Protein 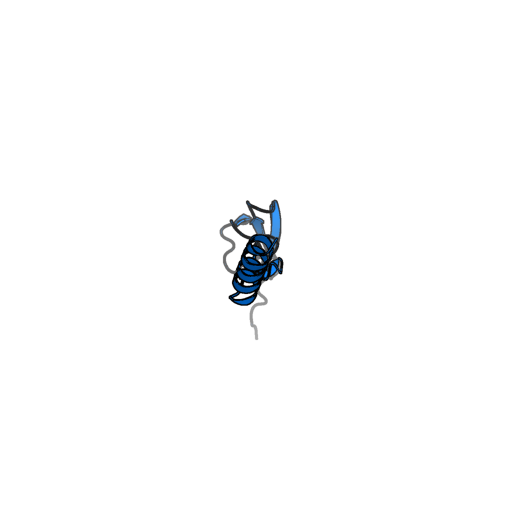AF-I7C7H4-F1 (afdb_monomer)

Solvent-accessible surface area (backbone atoms only — not comparable to full-atom values): 4880 Å² total; per-residue (Å²): 138,78,86,77,82,72,72,72,80,80,26,66,25,38,36,38,18,74,73,75,71,47,74,45,82,41,83,40,95,68,64,90,51,62,66,45,82,37,74,74,40,74,88,59,35,57,81,68,65,65,62,65,76,75,64,73,67,71,38,74,66,52,58,46,53,54,52,52,55,60,53,55,67,74,76,113

Secondary structure (DSSP, 8-state):
-------GGGGEEEEEETTT--EEEEE-S--S-SEEEES--TTT-TTTTT---------HHHHHHHHHHHHHTT--

Organism: Mycoplasma haematolamae (strain Purdue) (NCBI:txid1212765)

Mean predicted aligned error: 14.62 Å

InterPro domains:
  IPR002150 Large ribosomal subunit protein bL31 type A/B [PF01197] (12-69)
  IPR002150 Large ribosomal subunit protein bL31 type A/B [TIGR00105] (13-70)
  IPR034704 Large ribosomal subunit protein bL28/bL31-like superfamily [SSF143800] (14-69)
  IPR042105 Large ribosomal subunit protein bL31 superfamily [G3DSA:4.10.830.30] (5-72)

Nearest PDB structures (foldseek):
  8p7y-assembly1_x  TM=5.760E-01  e=3.510E-05  Mycoplasmoides pneumoniae M129
  7nhm-assembly1_4  TM=6.584E-01  e=1.245E-02  Staphylococcus aureus subsp. aureus NCTC 8325
  7jil-assembly1_a  TM=6.775E-01  e=1.910E-01  Flavobacterium johnsoniae
  7c86-assembly1_A  TM=6.141E-01  e=1.817E+00  Chlamydomonas reinhardtii

Foldseek 3Di:
DDDDPPDQVQQWAWEAEPPPRDIDTDRDPDNVHNYHYHPDDCVRDCVNVPPPPPPPPCDVVVVVVVVVVVVVVVVD

Radius of gyration: 26.4 Å; Cα contacts (8 Å, |Δi|>4): 74; chains: 1; bounding box: 30×23×92 Å

pLDDT: mean 75.02, std 12.31, range [45.0, 90.75]

Structure (mmCIF, N/CA/C/O backbone):
data_AF-I7C7H4-F1
#
_entry.id   AF-I7C7H4-F1
#
loop_
_atom_site.group_PDB
_atom_site.id
_atom_site.type_symbol
_atom_site.label_atom_id
_atom_site.label_alt_id
_atom_site.label_comp_id
_atom_site.label_asym_id
_atom_site.label_entity_id
_atom_site.label_seq_id
_atom_site.pdbx_PDB_ins_code
_atom_site.Cartn_x
_atom_site.Cartn_y
_atom_site.Cartn_z
_atom_site.occupancy
_atom_site.B_iso_or_equiv
_atom_site.auth_seq_id
_atom_site.auth_comp_id
_atom_site.auth_asym_id
_atom_site.auth_atom_id
_atom_site.pdbx_PDB_model_num
ATOM 1 N N . MET A 1 1 ? 7.929 -15.885 39.857 1.00 46.81 1 MET A N 1
ATOM 2 C CA . MET A 1 1 ? 6.527 -15.545 39.515 1.00 46.81 1 MET A CA 1
ATOM 3 C C . MET A 1 1 ? 6.414 -14.033 39.576 1.00 46.81 1 MET A C 1
ATOM 5 O O . MET A 1 1 ? 6.834 -13.497 40.580 1.00 46.81 1 MET A O 1
ATOM 9 N N . SER A 1 2 ? 5.976 -13.273 38.580 1.00 45.00 2 SER A N 1
ATOM 10 C CA . SER A 1 2 ? 4.922 -13.511 37.591 1.00 45.00 2 S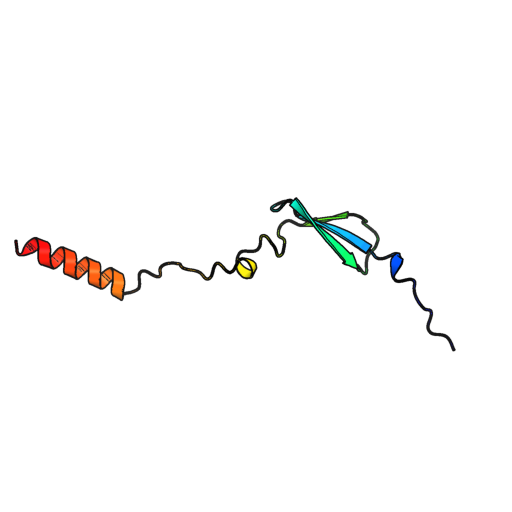ER A CA 1
ATOM 11 C C . SER A 1 2 ? 5.078 -12.451 36.488 1.00 45.00 2 SER A C 1
ATOM 13 O O . SER A 1 2 ? 4.877 -11.263 36.727 1.00 45.00 2 SER A O 1
ATOM 15 N N . THR A 1 3 ? 5.460 -12.849 35.272 1.00 55.06 3 THR A N 1
ATOM 16 C CA . THR A 1 3 ? 5.452 -11.936 34.123 1.00 55.06 3 THR A CA 1
ATOM 17 C C . THR A 1 3 ? 4.006 -11.744 33.682 1.00 55.06 3 THR A C 1
ATOM 19 O O . THR A 1 3 ? 3.332 -12.663 33.221 1.00 55.06 3 THR A O 1
ATOM 22 N N . SER A 1 4 ? 3.508 -10.538 33.939 1.00 56.22 4 SER A N 1
ATOM 23 C CA . SER A 1 4 ? 2.140 -10.110 33.680 1.00 56.22 4 SER A CA 1
ATOM 24 C C . SER A 1 4 ? 1.758 -10.392 32.224 1.00 56.22 4 SER A C 1
ATOM 26 O O . SER A 1 4 ? 2.346 -9.826 31.299 1.00 56.22 4 SER A O 1
ATOM 28 N N . ARG A 1 5 ? 0.795 -11.300 32.022 1.00 59.91 5 ARG A N 1
ATOM 29 C CA . ARG A 1 5 ? 0.156 -11.575 30.728 1.00 59.91 5 ARG A CA 1
ATOM 30 C C . ARG A 1 5 ? -0.628 -10.325 30.327 1.00 59.91 5 ARG A C 1
ATOM 32 O O . ARG A 1 5 ? -1.816 -10.218 30.615 1.00 59.91 5 ARG A O 1
ATOM 39 N N . LYS A 1 6 ? 0.053 -9.339 29.741 1.00 60.78 6 LYS A N 1
ATOM 40 C CA . LYS A 1 6 ? -0.599 -8.128 29.234 1.00 60.78 6 LYS A CA 1
ATOM 41 C C . LYS A 1 6 ? -1.565 -8.543 28.125 1.00 60.78 6 LYS A C 1
ATOM 43 O O . LYS A 1 6 ? -1.188 -9.253 27.196 1.00 60.78 6 LYS A O 1
ATOM 48 N N . ASN A 1 7 ? -2.818 -8.150 28.305 1.00 58.38 7 ASN A N 1
ATOM 49 C CA . ASN A 1 7 ? -3.964 -8.524 27.493 1.00 58.38 7 ASN A CA 1
ATOM 50 C C . ASN A 1 7 ? -3.725 -8.100 26.030 1.00 58.38 7 ASN A C 1
ATOM 52 O O . ASN A 1 7 ? -3.620 -6.913 25.737 1.00 58.38 7 ASN A O 1
ATOM 56 N N . LEU A 1 8 ? -3.573 -9.067 25.120 1.00 62.59 8 LEU A N 1
ATOM 57 C CA . LEU A 1 8 ? -3.254 -8.814 23.706 1.00 62.59 8 LEU A CA 1
ATOM 58 C C . LEU A 1 8 ? -4.451 -8.232 22.930 1.00 62.59 8 LEU A C 1
ATOM 60 O O . LEU A 1 8 ? -4.271 -7.631 21.876 1.00 62.59 8 LEU A O 1
ATOM 64 N N . SER A 1 9 ? -5.664 -8.390 23.470 1.00 60.31 9 SER A N 1
ATOM 65 C CA . SER A 1 9 ? -6.918 -8.012 22.810 1.00 60.31 9 SER A CA 1
ATOM 66 C C . SER A 1 9 ? -7.114 -6.498 22.657 1.00 60.31 9 SER A C 1
ATOM 68 O O . SER A 1 9 ? -7.802 -6.060 21.742 1.00 60.31 9 SER A O 1
ATOM 70 N N . GLU A 1 10 ? -6.472 -5.686 23.497 1.00 63.47 10 GLU A N 1
ATOM 71 C CA . GLU A 1 10 ? -6.728 -4.241 23.577 1.00 63.47 10 GLU A CA 1
ATOM 72 C C . GLU A 1 10 ? -5.891 -3.406 22.590 1.00 63.47 10 GLU A C 1
ATOM 74 O O . GLU A 1 10 ? -6.023 -2.188 22.525 1.00 63.47 10 GLU A O 1
ATOM 79 N N . LYS A 1 11 ? -5.022 -4.052 21.802 1.00 72.81 11 LYS A N 1
ATOM 80 C CA . LYS A 1 11 ? -4.056 -3.383 20.911 1.00 72.81 11 LYS A CA 1
ATOM 81 C C . LYS A 1 11 ? -4.407 -3.425 19.425 1.00 72.81 11 LYS A C 1
ATOM 83 O O . LYS A 1 11 ? -3.561 -3.094 18.597 1.00 72.81 11 LYS A O 1
ATOM 88 N N . ILE A 1 12 ? -5.622 -3.839 19.077 1.00 81.94 12 ILE A N 1
ATOM 89 C CA . ILE A 1 12 ? -6.063 -3.905 17.681 1.00 81.94 12 ILE A CA 1
ATOM 90 C C . ILE A 1 12 ? -6.425 -2.494 17.204 1.00 81.94 12 ILE A C 1
ATOM 92 O O . ILE A 1 12 ? -7.321 -1.852 17.755 1.00 81.94 12 ILE A O 1
ATOM 96 N N . VAL A 1 13 ? -5.714 -2.027 16.179 1.00 87.56 13 VAL A N 1
ATOM 97 C CA . VAL A 1 13 ? -5.907 -0.730 15.523 1.00 87.56 13 VAL A CA 1
ATOM 98 C C . VAL A 1 13 ? -6.193 -0.970 14.046 1.00 87.56 13 VAL A C 1
ATOM 100 O O . VAL A 1 13 ? -5.501 -1.757 13.398 1.00 87.56 13 VAL A O 1
ATOM 103 N N . THR A 1 14 ? -7.197 -0.274 13.517 1.00 89.62 14 THR A N 1
ATOM 104 C CA . THR A 1 14 ? -7.583 -0.367 12.108 1.00 89.62 14 THR A CA 1
ATOM 105 C C . THR A 1 14 ? -6.846 0.692 11.294 1.00 89.62 14 THR A C 1
ATOM 107 O O . THR A 1 14 ? -6.952 1.889 11.552 1.00 89.62 14 THR A O 1
ATOM 110 N N . PHE A 1 15 ? -6.123 0.266 10.271 1.00 88.56 15 PHE A N 1
ATOM 111 C CA . PHE A 1 15 ? -5.449 1.125 9.310 1.00 88.56 15 PHE A CA 1
ATOM 112 C C . PHE A 1 15 ? -6.279 1.195 8.037 1.00 88.56 15 PHE A C 1
ATOM 114 O O . PHE A 1 15 ? -6.532 0.165 7.419 1.00 88.56 15 PHE A O 1
ATOM 121 N N . VAL A 1 16 ? -6.695 2.390 7.633 1.00 90.62 16 VAL A N 1
ATOM 122 C CA . VAL A 1 16 ? -7.492 2.608 6.420 1.00 90.62 16 VAL A CA 1
ATOM 123 C C . VAL A 1 16 ? -6.630 3.325 5.402 1.00 90.62 16 VAL A C 1
ATOM 125 O O . VAL A 1 16 ? -6.039 4.356 5.710 1.00 90.62 16 VAL A O 1
ATOM 128 N N . CYS A 1 17 ? -6.532 2.781 4.192 1.00 90.75 17 CYS A N 1
ATOM 129 C CA . CYS A 1 17 ? -5.791 3.434 3.128 1.00 90.75 17 CYS A CA 1
ATOM 130 C C . CYS A 1 17 ? -6.688 4.325 2.270 1.00 90.75 17 CYS A C 1
ATOM 132 O O . CYS A 1 17 ? -7.712 3.871 1.765 1.00 90.75 17 CYS A O 1
ATOM 134 N N . ASN A 1 18 ? -6.261 5.564 2.044 1.00 87.88 18 ASN A N 1
ATOM 135 C CA . ASN A 1 18 ? -7.009 6.550 1.271 1.00 87.88 18 ASN A CA 1
ATOM 136 C C . ASN A 1 18 ? -7.007 6.256 -0.245 1.00 87.88 18 ASN A C 1
ATOM 138 O O . ASN A 1 18 ? -7.961 6.581 -0.941 1.00 87.88 18 ASN A O 1
ATOM 142 N N . SER A 1 19 ? -5.959 5.594 -0.753 1.00 85.31 19 SER A N 1
ATOM 143 C CA . SER A 1 19 ? -5.770 5.334 -2.191 1.00 85.31 19 SER A CA 1
ATOM 144 C C . SER A 1 19 ? -6.476 4.068 -2.702 1.00 85.31 19 SER A C 1
ATOM 146 O O . SER A 1 19 ? -7.019 4.065 -3.802 1.00 85.31 19 SER A O 1
ATOM 148 N N . CYS A 1 20 ? -6.473 2.982 -1.915 1.00 85.94 20 CYS A N 1
ATOM 149 C CA . CYS A 1 20 ? -7.089 1.684 -2.264 1.00 85.94 20 CYS A CA 1
ATOM 150 C C . CYS A 1 20 ? -8.386 1.405 -1.494 1.00 85.94 20 CYS A C 1
ATOM 152 O O . CYS A 1 20 ? -9.005 0.368 -1.730 1.00 85.94 20 CYS A O 1
ATOM 154 N N . SER A 1 21 ? -8.783 2.260 -0.541 1.00 85.25 21 SER A N 1
ATOM 155 C CA . SER A 1 21 ? -9.887 2.018 0.412 1.00 85.25 21 SER A CA 1
ATOM 156 C C . SER A 1 21 ? -9.776 0.714 1.223 1.00 85.25 21 SER A C 1
ATOM 158 O O . SER A 1 21 ? -10.743 0.270 1.836 1.00 85.25 21 SER A O 1
ATOM 160 N N . SER A 1 22 ? -8.597 0.084 1.255 1.00 86.69 22 SER A N 1
ATOM 161 C CA . SER A 1 22 ? -8.371 -1.156 2.000 1.00 86.69 22 SER A CA 1
ATOM 162 C C . SER A 1 22 ? -8.221 -0.877 3.495 1.00 86.69 22 SER A C 1
ATOM 164 O O . SER A 1 22 ? -7.506 0.059 3.870 1.00 86.69 22 SER A O 1
ATOM 166 N N . SER A 1 23 ? -8.799 -1.734 4.334 1.00 88.81 23 SER A N 1
ATOM 167 C CA . SER A 1 23 ? -8.632 -1.719 5.786 1.00 88.81 23 SER A CA 1
ATOM 168 C C . SER A 1 23 ? -7.761 -2.882 6.277 1.00 88.81 23 SER A C 1
ATOM 170 O O . SER A 1 23 ? -7.862 -4.001 5.774 1.00 88.81 23 SER A O 1
ATOM 172 N N . TYR A 1 24 ? -6.906 -2.620 7.266 1.00 88.38 24 TYR A N 1
ATOM 173 C CA . TYR A 1 24 ? -6.041 -3.616 7.901 1.00 88.38 24 TYR A CA 1
ATOM 174 C C . TYR A 1 24 ? -6.123 -3.510 9.419 1.00 88.38 24 TYR A C 1
ATOM 176 O O . TYR A 1 24 ? -5.841 -2.452 9.973 1.00 88.38 24 TYR A O 1
ATOM 184 N N . ASP A 1 25 ? -6.432 -4.610 10.098 1.00 88.19 25 ASP A N 1
ATOM 185 C CA . ASP A 1 25 ? -6.435 -4.660 11.558 1.00 88.19 25 ASP A CA 1
ATOM 186 C C . ASP A 1 25 ? -5.098 -5.209 12.054 1.00 88.19 25 ASP A C 1
ATOM 188 O O . ASP A 1 25 ? -4.763 -6.374 11.827 1.00 88.19 25 ASP A O 1
ATOM 192 N N . LEU A 1 26 ? -4.306 -4.355 12.705 1.00 85.81 26 LEU A N 1
ATOM 193 C CA . LEU A 1 26 ? -2.959 -4.691 13.163 1.00 85.81 26 LEU A CA 1
ATOM 194 C C . LEU A 1 26 ? -2.788 -4.397 14.652 1.00 85.81 26 LEU A C 1
ATOM 196 O O . LEU A 1 26 ? -3.399 -3.492 15.220 1.00 85.81 26 LEU A O 1
ATOM 200 N N . LEU A 1 27 ? -1.898 -5.163 15.280 1.00 84.69 27 LEU A N 1
ATOM 201 C CA . LEU A 1 27 ? -1.494 -4.965 16.668 1.00 84.69 27 LEU A CA 1
ATOM 202 C C . LEU A 1 27 ? -0.512 -3.794 16.745 1.00 84.69 27 LEU A C 1
ATOM 204 O O . LEU A 1 27 ? 0.619 -3.905 16.273 1.00 84.69 27 LEU A O 1
ATOM 208 N N . SER A 1 28 ? -0.927 -2.689 17.362 1.00 77.56 28 SER A N 1
ATOM 209 C CA . SER A 1 28 ? -0.091 -1.492 17.512 1.00 77.56 28 SER A CA 1
ATOM 210 C C . SER A 1 28 ? 0.306 -1.257 18.967 1.00 77.56 28 SER A C 1
ATOM 212 O O . SER A 1 28 ? -0.445 -1.527 19.904 1.00 77.56 28 SER A O 1
ATOM 214 N N . GLY A 1 29 ? 1.539 -0.784 19.172 1.00 73.75 29 GLY A N 1
ATOM 215 C CA . GLY A 1 29 ? 2.052 -0.441 20.500 1.00 73.75 29 GLY A CA 1
ATOM 216 C C . GLY A 1 29 ? 1.354 0.774 21.111 1.00 73.75 29 GLY A C 1
ATOM 217 O O . GLY A 1 29 ? 1.201 0.815 22.332 1.00 73.75 29 GLY A O 1
ATOM 218 N N . ASP A 1 30 ? 0.914 1.688 20.248 1.00 65.00 30 ASP A N 1
ATOM 219 C CA . ASP A 1 30 ? 0.212 2.922 20.574 1.00 65.00 30 ASP A CA 1
ATOM 220 C C . ASP A 1 30 ? -1.286 2.748 20.288 1.00 65.00 30 ASP A C 1
ATOM 222 O O . ASP A 1 30 ? -1.690 2.508 19.151 1.00 65.00 30 ASP A O 1
ATOM 226 N N . THR A 1 31 ? -2.109 2.820 21.334 1.00 67.12 31 THR A N 1
ATOM 227 C CA . THR A 1 31 ? -3.577 2.668 21.261 1.00 67.12 31 THR A CA 1
ATOM 228 C C . THR A 1 31 ? -4.284 4.030 21.268 1.00 67.12 31 THR A C 1
ATOM 230 O O . THR A 1 31 ? -5.509 4.093 21.312 1.00 67.12 31 THR A O 1
ATOM 233 N N . SER A 1 32 ? -3.533 5.138 21.211 1.00 67.94 32 SER A N 1
ATOM 234 C CA . SER A 1 32 ? -4.089 6.499 21.277 1.00 67.94 32 SER A CA 1
ATOM 235 C C . SER A 1 32 ? -5.125 6.777 20.180 1.00 67.94 32 SER A C 1
ATOM 237 O O . SER A 1 32 ? -6.047 7.564 20.377 1.00 67.94 32 SER A O 1
ATOM 239 N N . SER A 1 33 ? -5.011 6.099 19.035 1.00 70.50 33 SER A N 1
ATOM 240 C CA . SER A 1 33 ? -5.937 6.201 17.909 1.00 70.50 33 SER A CA 1
ATOM 241 C C . SER A 1 33 ? -6.407 4.821 17.467 1.00 70.50 33 SER A C 1
ATOM 243 O O . SER A 1 33 ? -5.599 3.974 17.094 1.00 70.50 33 SER A O 1
ATOM 245 N N . LYS A 1 34 ? -7.726 4.612 17.458 1.00 80.69 34 LYS A N 1
ATOM 246 C CA . LYS A 1 34 ? -8.346 3.348 17.035 1.00 80.69 34 LYS A CA 1
ATOM 247 C C . LYS A 1 34 ? -8.359 3.164 15.514 1.00 80.69 34 LYS A C 1
ATOM 249 O O . LYS A 1 34 ? -8.430 2.037 15.030 1.00 80.69 34 LYS A O 1
ATOM 254 N N . THR A 1 35 ? -8.260 4.271 14.778 1.00 84.81 35 THR A N 1
ATOM 255 C CA . THR A 1 35 ? -8.225 4.291 13.317 1.00 84.81 35 THR A CA 1
ATOM 256 C C . THR A 1 35 ? -7.095 5.193 12.843 1.00 84.81 35 THR A C 1
ATOM 258 O O . THR A 1 35 ? -7.039 6.361 13.226 1.00 84.81 35 THR A O 1
ATOM 261 N N . VAL A 1 36 ? -6.208 4.654 12.011 1.00 87.69 36 VAL A N 1
ATOM 262 C CA . VAL A 1 36 ? -5.070 5.376 11.428 1.00 87.69 36 VAL A CA 1
ATOM 263 C C . VAL A 1 36 ? -5.264 5.458 9.920 1.00 87.69 36 VAL A C 1
ATOM 265 O O . VAL A 1 36 ? -5.528 4.450 9.267 1.00 87.69 36 VAL A O 1
ATOM 268 N N . GLN A 1 37 ? -5.137 6.660 9.365 1.00 88.38 37 GLN A N 1
ATOM 269 C CA . GLN A 1 37 ? -5.229 6.884 7.923 1.00 88.38 37 GLN A CA 1
ATOM 270 C C . GLN A 1 37 ? -3.848 6.709 7.286 1.00 88.38 37 GLN A C 1
ATOM 272 O O . GLN A 1 37 ? -2.869 7.297 7.744 1.00 88.38 37 GLN A O 1
ATOM 277 N N . LEU A 1 38 ? -3.771 5.895 6.235 1.00 87.81 38 LEU A N 1
ATOM 278 C CA . LEU A 1 38 ? -2.563 5.627 5.460 1.00 87.81 38 LEU A CA 1
ATOM 279 C C . LEU A 1 38 ? -2.734 6.119 4.024 1.00 87.81 38 LEU A C 1
ATOM 281 O O . LEU A 1 38 ? -3.780 5.935 3.408 1.00 87.81 38 LEU A O 1
ATOM 285 N N . ASP A 1 39 ? -1.676 6.672 3.448 1.00 87.69 39 ASP A N 1
ATOM 286 C CA . ASP A 1 39 ? -1.714 7.142 2.061 1.00 87.69 39 ASP A CA 1
ATOM 287 C C . ASP A 1 39 ? -1.483 5.992 1.063 1.00 87.69 39 ASP A C 1
ATOM 289 O O . ASP A 1 39 ? -2.169 5.879 0.046 1.00 87.69 39 ASP A O 1
ATOM 293 N N . ILE A 1 40 ? -0.577 5.065 1.404 1.00 86.25 40 ILE A N 1
ATOM 294 C CA . ILE A 1 40 ? -0.154 3.965 0.530 1.00 86.25 40 ILE A CA 1
ATOM 295 C C . ILE A 1 40 ? -0.1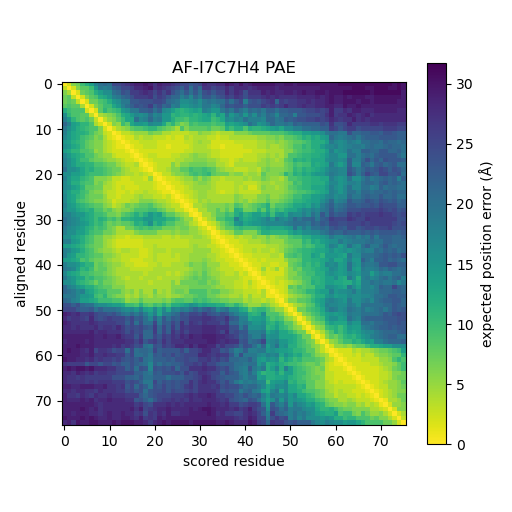76 2.633 1.294 1.00 86.25 40 ILE A C 1
ATOM 297 O O . ILE A 1 40 ? 0.467 2.483 2.332 1.00 86.25 40 ILE A O 1
ATOM 301 N N . CYS A 1 41 ? -0.914 1.655 0.759 1.00 88.75 41 CYS A N 1
ATOM 302 C CA . CYS A 1 41 ? -1.038 0.293 1.284 1.00 88.75 41 CYS A CA 1
ATOM 303 C C . CYS A 1 41 ? -0.170 -0.715 0.513 1.00 88.75 41 CYS A C 1
ATOM 305 O O . CYS A 1 41 ? 0.257 -0.454 -0.615 1.00 88.75 41 CYS A O 1
ATOM 307 N N . ALA A 1 42 ? 0.008 -1.921 1.063 1.00 85.81 42 ALA A N 1
ATOM 308 C CA . ALA A 1 42 ? 0.640 -3.029 0.340 1.00 85.81 42 ALA A CA 1
ATOM 309 C C . ALA A 1 42 ? -0.115 -3.409 -0.949 1.00 85.81 42 ALA A C 1
ATOM 311 O O . ALA A 1 42 ? 0.498 -3.877 -1.900 1.00 85.81 42 ALA A O 1
ATOM 312 N N . ALA A 1 43 ? -1.425 -3.153 -1.018 1.00 84.94 43 ALA A N 1
ATOM 313 C CA . ALA A 1 43 ? -2.203 -3.358 -2.240 1.00 84.94 43 ALA A CA 1
ATOM 314 C C . ALA A 1 43 ? -2.038 -2.231 -3.286 1.00 84.94 43 ALA A C 1
ATOM 316 O O . ALA A 1 43 ? -2.378 -2.435 -4.444 1.00 84.94 43 ALA A O 1
ATOM 317 N N . CYS A 1 44 ? -1.516 -1.056 -2.909 1.00 84.75 44 CYS A N 1
ATOM 318 C CA . CYS A 1 44 ? -1.299 0.087 -3.810 1.00 84.75 44 CYS A CA 1
ATOM 319 C C . CYS A 1 44 ? 0.145 0.246 -4.255 1.00 84.75 44 CYS A C 1
ATOM 321 O O . CYS A 1 44 ? 0.398 0.801 -5.323 1.00 84.75 44 CYS A O 1
ATOM 323 N N . HIS A 1 45 ? 1.102 -0.098 -3.391 1.00 84.31 45 HIS A N 1
ATOM 324 C CA . HIS A 1 45 ? 2.475 0.317 -3.621 1.00 84.31 45 HIS A CA 1
ATOM 325 C C . HIS A 1 45 ? 3.010 -0.385 -4.884 1.00 84.31 45 HIS A C 1
ATOM 327 O O . HIS A 1 45 ? 2.992 -1.619 -4.936 1.00 84.31 45 HIS A O 1
ATOM 333 N N . PRO A 1 46 ? 3.530 0.357 -5.882 1.00 81.19 46 PRO A N 1
ATOM 334 C CA . PRO A 1 46 ? 3.978 -0.203 -7.163 1.00 81.19 46 PRO A CA 1
ATOM 335 C C . PRO A 1 46 ? 4.961 -1.370 -7.018 1.00 81.19 46 PRO A C 1
ATOM 337 O O . PRO A 1 46 ? 4.926 -2.317 -7.798 1.00 81.19 46 PRO A O 1
ATOM 340 N N . PHE A 1 47 ? 5.784 -1.320 -5.966 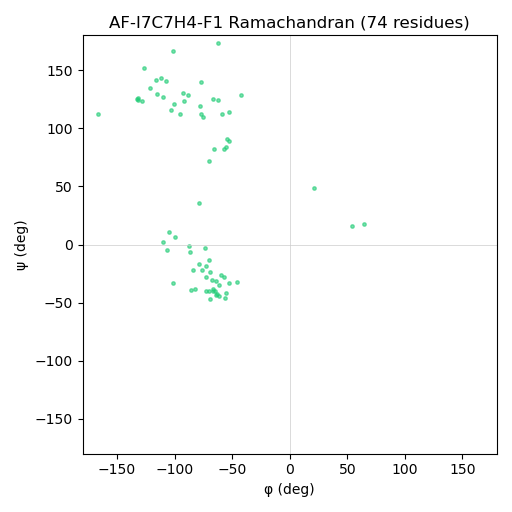1.00 83.44 47 PHE A N 1
ATOM 341 C CA . PHE A 1 47 ? 6.692 -2.396 -5.564 1.00 83.44 47 PHE A CA 1
ATOM 342 C C . PHE A 1 47 ? 5.982 -3.738 -5.316 1.00 83.44 47 PHE A C 1
ATOM 344 O O . PHE A 1 47 ? 6.437 -4.768 -5.802 1.00 83.44 47 PHE A O 1
ATOM 351 N N . TYR A 1 48 ? 4.861 -3.737 -4.588 1.00 83.31 48 TYR A N 1
ATOM 352 C CA . TYR A 1 48 ? 4.127 -4.956 -4.228 1.00 83.31 48 TYR A CA 1
ATOM 353 C C . TYR A 1 48 ? 3.171 -5.424 -5.327 1.00 83.31 48 TYR A C 1
ATOM 355 O O . TYR A 1 48 ? 2.841 -6.603 -5.394 1.00 83.31 48 TYR A O 1
ATOM 363 N N . LEU A 1 49 ? 2.771 -4.526 -6.230 1.00 82.44 49 LEU A N 1
ATOM 364 C CA . LEU A 1 49 ? 1.942 -4.851 -7.393 1.00 82.44 49 LEU A CA 1
ATOM 365 C C . LEU A 1 49 ? 2.699 -5.612 -8.491 1.00 82.44 49 LEU A C 1
ATOM 367 O O . LEU A 1 49 ? 2.109 -5.956 -9.513 1.00 82.44 49 LEU A O 1
ATOM 371 N N . GLY A 1 50 ? 4.005 -5.848 -8.329 1.00 71.19 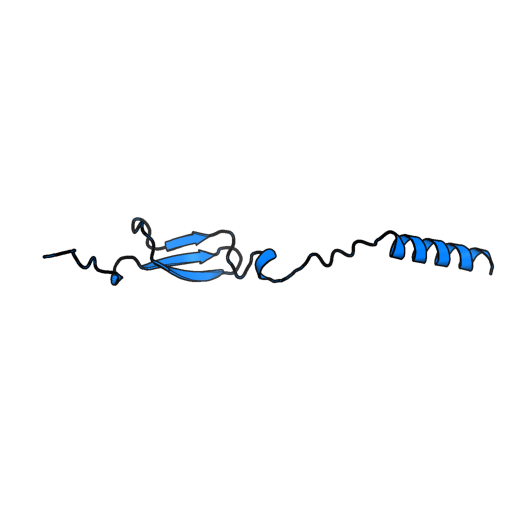50 GLY A N 1
ATOM 372 C CA . GLY A 1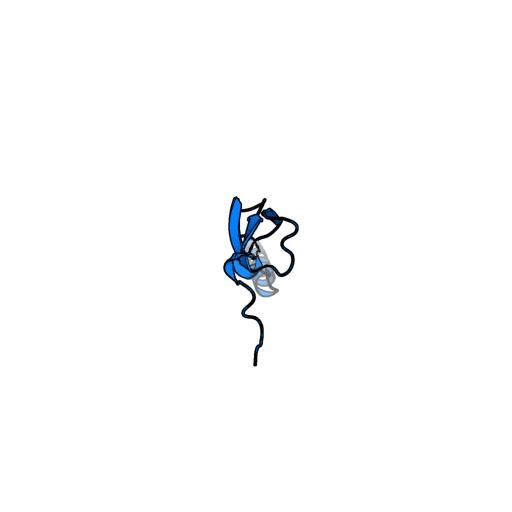 50 ? 4.784 -6.596 -9.312 1.00 71.19 50 GLY A CA 1
ATOM 373 C C . GLY A 1 50 ? 4.876 -5.897 -10.668 1.00 71.19 50 GLY A C 1
ATOM 374 O O . GLY A 1 50 ? 5.269 -6.528 -11.649 1.00 71.19 50 GLY A O 1
ATOM 375 N N . LYS A 1 51 ?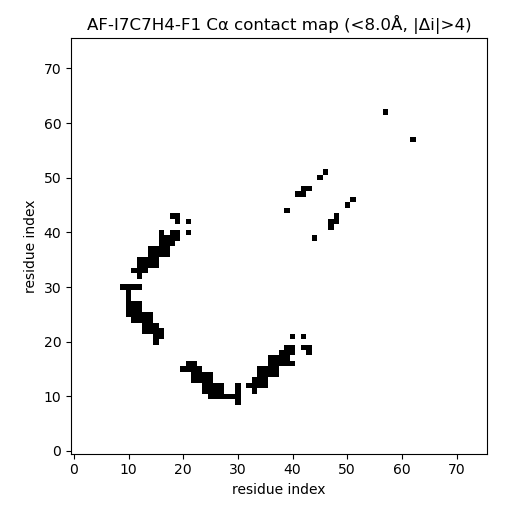 4.585 -4.586 -10.736 1.00 63.91 51 LYS A N 1
ATOM 376 C CA . LYS A 1 51 ? 5.047 -3.744 -11.840 1.00 63.91 51 LYS A CA 1
ATOM 377 C C . LYS A 1 51 ? 6.554 -3.576 -11.681 1.00 63.91 51 LYS A C 1
ATOM 379 O O . LYS A 1 51 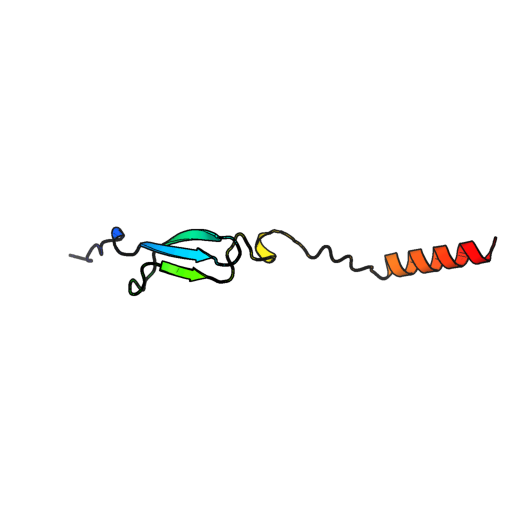? 7.055 -2.507 -11.345 1.00 63.91 51 LYS A O 1
ATOM 384 N N . LEU A 1 52 ? 7.280 -4.665 -11.948 1.00 63.12 52 LEU A N 1
ATOM 385 C CA . LEU A 1 52 ? 8.619 -4.588 -12.503 1.00 63.12 52 LEU A CA 1
ATOM 386 C C . LEU A 1 52 ? 8.535 -3.509 -13.569 1.00 63.12 52 LEU A C 1
ATOM 388 O O . LEU A 1 52 ? 7.599 -3.535 -14.376 1.00 63.12 52 LEU A O 1
ATOM 392 N N . ALA A 1 53 ? 9.444 -2.545 -13.514 1.00 60.12 53 ALA A N 1
ATOM 393 C CA . ALA A 1 53 ? 9.612 -1.550 -14.549 1.00 60.12 53 ALA A CA 1
ATOM 394 C C . ALA A 1 53 ? 9.846 -2.281 -15.882 1.00 60.12 53 ALA A C 1
ATOM 396 O O . ALA A 1 53 ? 10.963 -2.487 -16.330 1.00 60.12 53 ALA A O 1
ATOM 397 N N . SER A 1 54 ? 8.751 -2.675 -16.521 1.00 54.78 54 SER A N 1
ATOM 398 C CA . SER A 1 54 ? 8.608 -2.875 -17.949 1.00 54.78 54 SER A CA 1
ATOM 399 C C . SER A 1 54 ? 8.432 -1.503 -18.596 1.00 54.78 54 SER A C 1
ATOM 401 O O . SER A 1 54 ? 7.746 -1.354 -19.591 1.00 54.78 54 SER A O 1
ATOM 403 N N . GLU A 1 55 ? 9.112 -0.490 -18.057 1.00 56.22 55 GLU A N 1
ATOM 404 C CA . GLU A 1 55 ? 9.969 0.324 -18.897 1.00 56.22 55 GLU A CA 1
ATOM 405 C C . GLU A 1 55 ? 10.879 -0.695 -19.610 1.00 56.22 55 GLU A C 1
ATOM 407 O O . GLU A 1 55 ? 11.899 -1.150 -19.096 1.00 56.22 55 GLU A O 1
ATOM 412 N N . THR A 1 56 ? 10.500 -1.240 -20.768 1.00 57.25 56 THR A N 1
ATOM 413 C CA . THR A 1 56 ? 10.754 -0.577 -22.052 1.00 57.25 56 THR A CA 1
ATOM 414 C C . THR A 1 56 ? 11.888 0.434 -21.926 1.00 57.25 56 THR A C 1
ATOM 416 O O . THR A 1 56 ? 11.802 1.570 -22.382 1.00 57.25 56 THR A O 1
ATOM 419 N N . ASN A 1 57 ? 12.999 0.012 -21.326 1.00 57.12 57 ASN A N 1
ATOM 420 C CA . ASN A 1 57 ? 14.291 0.416 -21.801 1.00 57.12 57 ASN A CA 1
ATOM 421 C C . ASN A 1 57 ? 14.246 0.012 -23.271 1.00 57.12 57 ASN A C 1
ATOM 423 O O . ASN A 1 57 ? 14.530 -1.140 -23.601 1.00 57.12 57 ASN A O 1
ATOM 427 N N . LEU A 1 58 ? 13.805 0.931 -24.141 1.00 60.66 58 LEU A N 1
ATOM 428 C CA . LEU A 1 58 ? 14.149 0.924 -25.550 1.00 60.66 58 LEU A CA 1
ATOM 429 C C . LEU A 1 58 ? 15.665 0.972 -25.546 1.00 60.66 58 LEU A C 1
ATOM 431 O O . LEU A 1 58 ? 16.297 2.037 -25.578 1.00 60.66 58 LEU A O 1
ATOM 435 N N . GLY A 1 59 ? 16.242 -0.208 -25.360 1.00 71.69 59 GLY A N 1
ATOM 436 C CA . GLY A 1 59 ? 17.656 -0.366 -25.208 1.00 71.69 59 GLY A CA 1
ATOM 437 C C . GLY A 1 59 ? 18.309 0.110 -26.496 1.00 71.69 59 GLY A C 1
ATOM 438 O O . GLY A 1 59 ? 17.645 0.366 -27.512 1.00 71.69 59 GLY A O 1
ATOM 439 N N . PRO A 1 60 ? 19.638 0.168 -26.509 1.00 73.25 60 PRO A N 1
ATOM 440 C CA . PRO A 1 60 ? 20.379 0.368 -27.745 1.00 73.25 60 PRO A CA 1
ATOM 441 C C . PRO A 1 60 ? 19.871 -0.529 -28.895 1.00 73.25 60 PRO A C 1
ATOM 443 O O . PRO A 1 60 ? 19.840 -0.080 -30.036 1.00 73.25 60 PRO A O 1
ATOM 446 N N . ALA A 1 61 ? 19.379 -1.739 -28.589 1.00 75.75 61 ALA A N 1
ATOM 447 C CA . ALA A 1 61 ? 18.789 -2.682 -29.541 1.00 75.75 61 ALA A CA 1
ATOM 448 C C . ALA A 1 61 ? 17.528 -2.166 -30.269 1.00 75.75 61 ALA A C 1
ATOM 450 O O . ALA A 1 61 ? 17.433 -2.312 -31.488 1.00 75.75 61 ALA A O 1
ATOM 451 N N . GLU A 1 62 ? 16.578 -1.528 -29.577 1.00 74.56 62 GLU A N 1
ATOM 452 C CA . GLU A 1 62 ? 15.363 -1.004 -30.227 1.00 74.56 62 GLU A CA 1
ATOM 453 C C . GLU A 1 62 ? 15.678 0.235 -31.074 1.00 74.56 62 GLU A C 1
ATOM 455 O O . GLU A 1 62 ? 15.250 0.336 -32.226 1.00 74.56 62 GLU A O 1
ATOM 460 N N . LYS A 1 63 ? 16.554 1.116 -30.568 1.00 79.50 63 LYS A N 1
ATOM 461 C CA . LYS A 1 63 ? 17.069 2.273 -31.325 1.00 79.50 63 LYS A CA 1
ATOM 462 C C . LYS A 1 63 ? 17.837 1.841 -32.577 1.00 79.50 63 LYS A C 1
ATOM 464 O O . LYS A 1 63 ? 17.792 2.518 -33.605 1.00 79.50 63 LYS A O 1
ATOM 469 N N . LEU A 1 64 ? 18.546 0.715 -32.506 1.00 78.62 64 LEU A N 1
ATOM 470 C CA . LEU A 1 64 ? 19.258 0.122 -33.633 1.00 78.62 64 LEU A CA 1
ATOM 471 C C . LEU A 1 64 ? 18.274 -0.438 -34.672 1.00 78.62 64 LEU A C 1
ATOM 473 O O . LEU A 1 64 ? 18.398 -0.106 -35.851 1.00 78.62 64 LEU A O 1
ATOM 477 N N . LYS A 1 65 ? 17.246 -1.186 -34.249 1.00 81.50 65 LYS A N 1
ATOM 478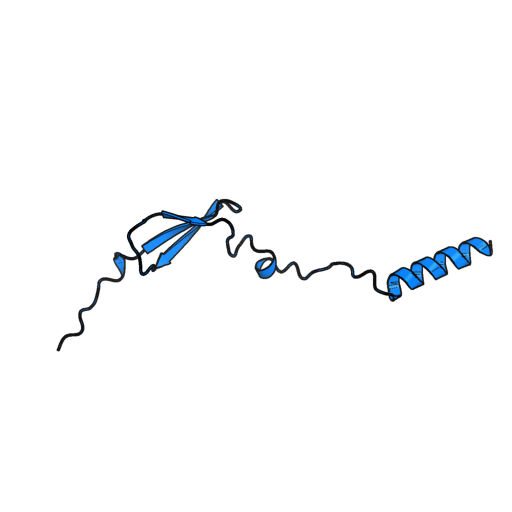 C CA . LYS A 1 65 ? 16.177 -1.691 -35.134 1.00 81.50 65 LYS A CA 1
ATOM 479 C C . LYS A 1 65 ? 15.492 -0.561 -35.913 1.00 81.50 65 LYS A C 1
ATOM 481 O O . LYS A 1 65 ? 15.272 -0.686 -37.117 1.00 81.50 65 LYS A O 1
ATOM 486 N N . GLU A 1 66 ? 15.230 0.567 -35.258 1.00 81.75 66 GLU A N 1
ATOM 487 C CA . GLU A 1 66 ? 14.617 1.744 -35.882 1.00 81.75 66 GLU A CA 1
ATOM 488 C C . GLU A 1 66 ? 15.533 2.408 -36.927 1.00 81.75 66 GLU A C 1
ATOM 490 O O . GLU A 1 66 ? 15.080 2.768 -38.016 1.00 81.75 66 GLU A O 1
ATOM 495 N N . LYS A 1 67 ? 16.844 2.499 -36.655 1.00 80.50 67 LYS A N 1
ATOM 496 C CA . LYS A 1 67 ? 17.843 2.979 -37.630 1.00 80.50 67 LYS A CA 1
ATOM 497 C C . LYS A 1 67 ? 17.938 2.068 -38.856 1.00 80.50 67 LYS A C 1
ATOM 499 O O . LYS A 1 67 ? 17.976 2.573 -39.976 1.00 80.50 67 LYS A O 1
ATOM 504 N N . PHE A 1 68 ? 17.926 0.748 -38.664 1.00 83.38 68 PHE A N 1
ATOM 505 C CA . PHE A 1 68 ? 17.933 -0.211 -39.774 1.00 83.38 68 PHE A CA 1
ATOM 506 C C . PHE A 1 68 ? 16.657 -0.129 -40.618 1.00 83.38 68 PHE A C 1
ATOM 508 O O . PHE A 1 68 ? 16.734 -0.165 -41.845 1.00 83.38 68 PHE A O 1
ATOM 515 N N . ASN A 1 69 ? 15.492 0.046 -39.990 1.00 81.25 69 ASN A N 1
ATOM 516 C CA . ASN A 1 69 ? 14.235 0.229 -40.715 1.00 81.25 69 ASN A CA 1
ATOM 517 C C . ASN A 1 69 ? 14.235 1.518 -41.556 1.00 81.25 69 ASN A C 1
ATOM 519 O O . ASN A 1 69 ? 13.860 1.463 -42.723 1.00 81.25 69 ASN A O 1
ATOM 523 N N . ARG A 1 70 ? 14.729 2.641 -41.009 1.00 82.19 70 ARG A N 1
ATOM 524 C CA . ARG A 1 70 ? 14.903 3.910 -41.749 1.00 82.19 70 ARG A CA 1
ATOM 525 C C . ARG A 1 70 ? 15.924 3.815 -42.888 1.00 82.19 70 ARG A C 1
ATOM 527 O O . ARG A 1 70 ? 15.807 4.529 -43.877 1.00 82.19 70 ARG A O 1
ATOM 534 N N . GLY A 1 71 ? 16.943 2.969 -42.735 1.00 78.00 71 GLY A N 1
ATOM 535 C CA . GLY A 1 71 ? 17.935 2.706 -43.778 1.00 78.00 71 GLY A CA 1
ATOM 536 C C . GLY A 1 71 ? 17.364 1.910 -44.953 1.00 78.00 71 GLY A C 1
ATOM 537 O O . GLY A 1 71 ? 17.661 2.235 -46.098 1.00 78.00 71 GLY A O 1
ATOM 538 N N . ARG A 1 72 ? 16.504 0.910 -44.691 1.00 71.88 72 ARG A N 1
ATOM 539 C CA . ARG A 1 72 ? 15.878 0.102 -45.757 1.00 71.88 72 ARG A CA 1
ATOM 540 C C . ARG A 1 72 ? 14.903 0.898 -46.622 1.00 71.88 72 ARG A C 1
ATOM 542 O O . ARG A 1 72 ? 14.891 0.701 -47.828 1.00 71.88 72 ARG A O 1
ATOM 549 N N . THR A 1 73 ? 14.131 1.815 -46.044 1.00 68.00 73 THR A N 1
ATOM 550 C CA . THR A 1 73 ? 13.183 2.653 -46.802 1.00 68.00 73 THR A CA 1
ATOM 551 C C . THR A 1 73 ? 13.846 3.700 -47.697 1.00 68.00 73 THR A C 1
ATOM 553 O O . THR A 1 73 ? 13.171 4.260 -48.547 1.00 68.00 73 THR A O 1
ATOM 556 N N . LYS A 1 74 ? 15.150 3.967 -47.540 1.00 60.25 74 LYS A N 1
ATOM 557 C CA . LYS A 1 74 ? 15.920 4.852 -48.435 1.00 60.25 74 LYS A CA 1
ATOM 558 C C . LYS A 1 74 ? 16.501 4.147 -49.669 1.00 60.25 74 LYS A C 1
ATOM 560 O O . LYS A 1 74 ? 17.114 4.814 -50.495 1.00 60.25 74 LYS A O 1
ATOM 565 N N . LEU A 1 75 ? 16.370 2.821 -49.753 1.00 60.22 75 LEU A N 1
ATOM 566 C CA . LEU A 1 75 ? 16.888 1.983 -50.843 1.00 60.22 75 LEU A CA 1
ATOM 567 C C . LEU A 1 75 ? 15.774 1.404 -51.741 1.00 60.22 75 LEU A C 1
ATOM 569 O O . LEU A 1 75 ? 16.084 0.647 -52.658 1.00 60.22 75 LEU A O 1
ATOM 573 N N . GLN A 1 76 ? 14.509 1.751 -51.480 1.00 53.44 76 GLN A N 1
ATOM 574 C CA . GLN A 1 76 ? 13.381 1.594 -52.409 1.00 53.44 76 GLN A CA 1
ATOM 575 C C . GLN A 1 76 ? 13.081 2.934 -53.071 1.00 53.44 76 GLN A C 1
ATOM 577 O O . GLN A 1 76 ? 12.653 2.900 -54.242 1.00 53.44 76 GLN A O 1
#

Sequence (76 aa):
MSTSRKNLSEKIVTFVCNSCSSSYDLLSGDTSSKTVQLDICAACHPFYLGKLASETNLGPAEKLKEKFNRGRTKLQ